Protein AF-A0A934E1H7-F1 (afdb_monomer)

Foldseek 3Di:
DDDDDDDDDDDDDDDDDDDPDDDDDDDDPDPCPPDDDQWDWDADPVRKIFIAGPVRDGQWIFDQDPVRWTKIFGADPVRATQWIFTRDPAWTWIFGADPVNQTAWIFTHHRNKTKIFGADPVRDTQWMWIQDPVGTDTWGADPVGDTPDDDPVPPVVRPVPPPDDD

pLDDT: mean 75.01, std 24.81, range [30.17, 98.56]

Mean predicted aligned error: 14.5 Å

Radius of gyration: 28.15 Å; Cα contacts (8 Å, |Δi|>4): 259; chains: 1; bounding box: 100×52×59 Å

Secondary structure (DSSP, 8-state):
----------------PPP---S--------STTS---EEEEE-TTS-EEEEETTS-EEEEEEE-TTS-EEEEEE-TTS-EEEEEEE-SSS-EEEEE-TTS-EEEEEEEETTEEEEEEE-TTS-EEEEEEEETTEEEEEEB-TT--BSSS-GGGTTTTSGGGS---

Nearest PDB structures (foldseek):
  3ec5-assembly1_A  TM=7.146E-01  e=3.938E-04  Borreliella burgdorferi
  6kk9-assembly2_B  TM=7.457E-01  e=1.881E-03  Borreliella burgdorferi
  2fkg-assembly1_A  TM=6.756E-01  e=2.854E-03  Borreliella burgdorferi
  7q97-assembly1_B  TM=3.048E-01  e=5.285E-02  Pseudomonas protegens Pf-5

Solvent-accessible surface area (backbone atoms only — not comparable to full-atom values): 10300 Å² total; per-residue (Å²): 133,89,78,91,79,84,89,78,90,85,89,84,89,79,89,79,83,77,79,93,67,84,93,77,90,82,74,83,82,74,75,73,87,83,56,90,64,68,60,47,82,45,74,46,100,84,68,33,35,35,34,31,33,68,87,74,41,64,40,25,38,42,40,70,43,99,87,70,24,45,33,40,38,33,31,44,98,88,59,47,53,35,36,40,38,37,53,40,96,52,53,26,33,41,38,33,30,45,99,84,54,46,58,36,35,40,40,34,32,52,83,78,26,45,37,38,38,34,33,44,98,85,63,44,72,34,35,37,42,34,42,51,98,91,43,78,45,75,45,44,29,53,97,89,62,56,53,83,53,82,82,56,89,88,55,65,74,78,70,67,66,81,69,82,82,130

Sequence (166 aa):
MKNELLASKRRIAGRSVWPLVSSFACWPKVPSLLGSWRARLARSKRGRFVLVSDTQREAGTWDVGPKGEAVLSLRDNSGKIRLMAVGDAKDPGVSVNDSQGKMRANLGLHEDAPFAALYDEGTQTRALLAVGKTGPLLSLSDAQKQAANGDCRGIGRAIHHLRHRR

Structure (mmCIF, N/CA/C/O backbone):
data_AF-A0A934E1H7-F1
#
_entry.id   AF-A0A934E1H7-F1
#
loop_
_atom_site.group_PDB
_atom_site.id
_atom_site.type_symbol
_atom_site.label_atom_id
_atom_site.label_alt_id
_atom_site.label_comp_id
_atom_site.label_asym_id
_atom_site.label_entity_id
_atom_site.label_seq_id
_atom_site.pdbx_PDB_ins_code
_atom_site.Cartn_x
_atom_site.Cartn_y
_atom_site.Cartn_z
_atom_site.occupancy
_atom_site.B_iso_or_equiv
_atom_site.auth_seq_id
_atom_site.auth_comp_id
_atom_site.auth_asym_id
_atom_site.auth_atom_id
_atom_site.pdbx_PDB_model_num
ATOM 1 N N . MET A 1 1 ? -76.656 31.636 38.004 1.00 35.81 1 MET A N 1
ATOM 2 C CA . MET A 1 1 ? -76.290 30.221 37.784 1.00 35.81 1 MET A CA 1
ATOM 3 C C . MET A 1 1 ? -74.979 30.191 37.013 1.00 35.81 1 MET A C 1
ATOM 5 O O . MET A 1 1 ? -74.991 30.722 35.918 1.00 35.81 1 MET A O 1
ATOM 9 N N . LYS A 1 2 ? -73.918 29.662 37.657 1.00 34.34 2 LYS A N 1
ATOM 10 C CA . LYS A 1 2 ? -72.714 28.939 37.158 1.00 34.34 2 LYS A CA 1
ATOM 11 C C . LYS A 1 2 ? -72.086 29.405 35.827 1.00 34.34 2 LYS A C 1
ATOM 13 O O . LYS A 1 2 ? -72.799 29.513 34.847 1.00 34.34 2 LYS A O 1
ATOM 18 N N . ASN A 1 3 ? -70.781 29.558 35.616 1.00 34.88 3 ASN A N 1
ATOM 19 C CA . ASN A 1 3 ? -69.512 29.303 36.317 1.00 34.88 3 ASN A CA 1
ATOM 20 C C . ASN A 1 3 ? -68.443 29.957 35.386 1.00 34.88 3 ASN A C 1
ATOM 22 O O . ASN A 1 3 ? -68.655 29.971 34.176 1.00 34.88 3 ASN A O 1
ATOM 26 N N . GLU A 1 4 ? -67.466 30.726 35.886 1.00 35.00 4 GLU A N 1
ATOM 27 C CA . GLU A 1 4 ? -66.052 30.309 36.073 1.00 35.00 4 GLU A CA 1
ATOM 28 C C . GLU A 1 4 ? -65.325 29.865 34.776 1.00 35.00 4 GLU A C 1
ATOM 30 O O . GLU A 1 4 ? -65.890 29.127 33.985 1.00 35.00 4 GLU A O 1
ATOM 35 N N . LEU A 1 5 ? -64.075 30.201 34.432 1.00 36.88 5 LEU A N 1
ATOM 36 C CA . LEU A 1 5 ? -62.876 30.754 35.086 1.00 36.88 5 LEU A CA 1
ATOM 37 C C . LEU A 1 5 ? -62.010 31.335 33.929 1.00 36.88 5 LEU A C 1
ATOM 39 O O . LEU A 1 5 ? -61.850 30.687 32.900 1.00 36.88 5 LEU A O 1
ATOM 43 N N . LEU A 1 6 ? -61.641 32.622 33.961 1.00 36.34 6 LEU A N 1
ATOM 44 C CA . LEU A 1 6 ? -60.294 33.150 34.282 1.00 36.34 6 LEU A CA 1
ATOM 45 C C . LEU A 1 6 ? -59.180 32.737 33.286 1.00 36.34 6 LEU A C 1
ATOM 47 O O . LEU A 1 6 ? -58.809 31.578 33.198 1.00 36.34 6 LEU A O 1
ATOM 51 N N . ALA A 1 7 ? -58.706 33.667 32.441 1.00 33.78 7 ALA A N 1
ATOM 52 C CA . ALA A 1 7 ? -57.586 34.605 32.699 1.00 33.78 7 ALA A CA 1
ATOM 53 C C . ALA A 1 7 ? -56.223 33.979 32.316 1.00 33.78 7 ALA A C 1
ATOM 55 O O . ALA A 1 7 ? -56.055 32.777 32.373 1.00 33.78 7 ALA A O 1
ATOM 56 N N . SER A 1 8 ? -55.152 34.670 31.941 1.00 33.81 8 SER A N 1
ATOM 57 C CA . SER A 1 8 ? -54.826 36.069 31.684 1.00 33.81 8 SER A CA 1
ATOM 58 C C . SER A 1 8 ? -53.381 36.064 31.158 1.00 33.81 8 SER A C 1
ATOM 60 O O . SER A 1 8 ? -52.568 35.237 31.557 1.00 33.81 8 SER A O 1
ATOM 62 N N . LYS A 1 9 ? -53.065 37.049 30.313 1.00 41.41 9 LYS A N 1
ATOM 63 C CA . LYS A 1 9 ? -51.741 37.628 30.008 1.00 41.41 9 LYS A CA 1
ATOM 64 C C . LYS A 1 9 ? -50.621 37.321 31.038 1.00 41.41 9 LYS A C 1
ATOM 66 O O . LYS A 1 9 ? -50.827 37.576 32.221 1.00 41.41 9 LYS A O 1
ATOM 71 N N . ARG A 1 10 ? -49.379 37.078 30.579 1.00 35.53 10 ARG A N 1
ATOM 72 C CA . ARG A 1 10 ? -48.263 38.068 30.562 1.00 35.53 10 ARG A CA 1
ATOM 73 C C . ARG A 1 10 ? -46.894 37.463 30.169 1.00 35.53 10 ARG A C 1
ATOM 75 O O . ARG A 1 10 ? -46.597 36.299 30.372 1.00 35.53 10 ARG A O 1
ATOM 82 N N . ARG A 1 11 ? -46.106 38.375 29.595 1.00 44.12 11 ARG A N 1
ATOM 83 C CA . ARG A 1 11 ? -44.732 38.406 29.056 1.00 44.12 11 ARG A CA 1
ATOM 84 C C . ARG A 1 11 ? -43.635 37.904 30.021 1.00 44.12 11 ARG A C 1
ATOM 86 O O . ARG A 1 11 ? -43.669 38.300 31.179 1.00 44.12 11 ARG A O 1
ATOM 93 N N . ILE A 1 12 ? -42.596 37.213 29.520 1.00 36.69 12 ILE A N 1
ATOM 94 C CA . ILE A 1 12 ? -41.259 37.137 30.158 1.00 36.69 12 ILE A CA 1
ATOM 95 C C . ILE A 1 12 ? -40.152 37.221 29.089 1.00 36.69 12 ILE A C 1
ATOM 97 O O . ILE A 1 12 ? -40.212 36.563 28.055 1.00 36.69 12 ILE A O 1
ATOM 101 N N . ALA A 1 13 ? -39.161 38.074 29.360 1.00 38.03 13 ALA A N 1
ATOM 102 C CA . ALA A 1 13 ? -37.905 38.233 28.637 1.00 38.03 13 ALA A CA 1
ATOM 103 C C . ALA A 1 13 ? -36.848 37.224 29.126 1.00 38.03 13 ALA A C 1
ATOM 105 O O . ALA A 1 13 ? -36.815 36.904 30.310 1.00 38.03 13 ALA A O 1
ATOM 106 N N . GLY A 1 14 ? -35.928 36.797 28.257 1.00 31.70 14 GLY A N 1
ATOM 107 C CA . GLY A 1 14 ? -34.765 36.009 28.676 1.00 31.70 14 GLY A CA 1
ATOM 108 C C . GLY A 1 14 ? -33.776 35.747 27.543 1.00 31.70 14 GLY A C 1
ATOM 109 O O . GLY A 1 14 ? -34.062 34.986 26.626 1.00 31.70 14 GLY A O 1
ATOM 110 N N . ARG A 1 15 ? -32.599 36.381 27.621 1.00 38.03 15 ARG A N 1
ATOM 111 C CA . ARG A 1 15 ? -31.392 36.034 26.856 1.00 38.03 15 ARG A CA 1
ATOM 112 C C . ARG A 1 15 ? -31.028 34.567 27.116 1.00 38.03 15 ARG A C 1
ATOM 114 O O . ARG A 1 15 ? -30.771 34.218 28.263 1.00 38.03 15 ARG A O 1
ATOM 121 N N . SER A 1 16 ? -30.899 33.749 26.073 1.00 35.25 16 SER A N 1
ATOM 122 C CA . SER A 1 16 ? -30.204 32.460 26.162 1.00 35.25 16 SER A CA 1
ATOM 123 C C . SER A 1 16 ? -28.774 32.610 25.645 1.00 35.25 16 SER A C 1
ATOM 125 O O . SER A 1 16 ? -28.532 32.775 24.448 1.00 35.25 16 SER A O 1
ATOM 127 N N . VAL A 1 17 ? -27.833 32.574 26.582 1.00 34.28 17 VAL A N 1
ATOM 128 C CA . VAL A 1 17 ? -26.404 32.371 26.343 1.00 34.28 17 VAL A CA 1
ATOM 129 C C . VAL A 1 17 ? -26.232 30.956 25.780 1.00 34.28 17 VAL A C 1
ATOM 131 O O . VAL A 1 17 ? -26.576 29.985 26.448 1.00 34.28 17 VAL A O 1
ATOM 134 N N . TRP A 1 18 ? -25.740 30.829 24.548 1.00 30.53 18 TRP A N 1
ATOM 135 C CA . TRP A 1 18 ? -25.325 29.540 23.992 1.00 30.53 18 TRP A CA 1
ATOM 136 C C . TRP A 1 18 ? -23.953 29.184 24.571 1.00 30.53 18 TRP A C 1
ATOM 138 O O . TRP A 1 18 ? -23.029 29.987 24.415 1.00 30.53 18 TRP A O 1
ATOM 148 N N . PRO A 1 19 ? -23.759 28.021 25.217 1.00 36.16 19 PRO A N 1
ATOM 149 C CA . PRO A 1 19 ? -22.414 27.586 25.523 1.00 36.16 19 PRO A CA 1
ATOM 150 C C . PRO A 1 19 ? -21.748 27.123 24.223 1.00 36.16 19 PRO A C 1
ATOM 152 O O . PRO A 1 19 ? -22.278 26.299 23.476 1.00 36.16 19 PRO A O 1
ATOM 155 N N . LEU A 1 20 ? -20.565 27.673 23.963 1.00 43.06 20 LEU A N 1
ATOM 156 C CA . LEU A 1 20 ? -19.580 27.108 23.051 1.00 43.06 20 LEU A CA 1
ATOM 157 C C . LEU A 1 20 ? -19.200 25.721 23.580 1.00 43.06 20 LEU A C 1
ATOM 159 O O . LEU A 1 20 ? -18.416 25.608 24.518 1.00 43.06 20 LEU A O 1
ATOM 163 N N . VAL A 1 21 ? -19.758 24.665 22.989 1.00 34.44 21 VAL A N 1
ATOM 164 C CA . VAL A 1 21 ? -19.277 23.296 23.198 1.00 34.44 21 VAL A CA 1
ATOM 165 C C . VAL A 1 21 ? -18.855 22.733 21.850 1.00 34.44 21 VAL A C 1
ATOM 167 O O . VAL A 1 21 ? -19.537 22.895 20.836 1.00 34.44 21 VAL A O 1
ATOM 170 N N . SER A 1 22 ? -17.660 22.156 21.840 1.00 34.88 22 SER A N 1
ATOM 171 C CA . SER A 1 22 ? -16.915 21.763 20.656 1.00 34.88 22 SER A CA 1
ATOM 172 C C . SER A 1 22 ? -17.678 20.785 19.754 1.00 34.88 22 SER A C 1
ATOM 174 O O . SER A 1 22 ? -18.437 19.908 20.167 1.00 34.88 22 SER A O 1
ATOM 176 N N . SER A 1 23 ? -17.478 20.996 18.459 1.00 43.66 23 SER A N 1
ATOM 177 C CA . SER A 1 23 ? -18.247 20.439 17.355 1.00 43.66 23 SER A CA 1
ATOM 178 C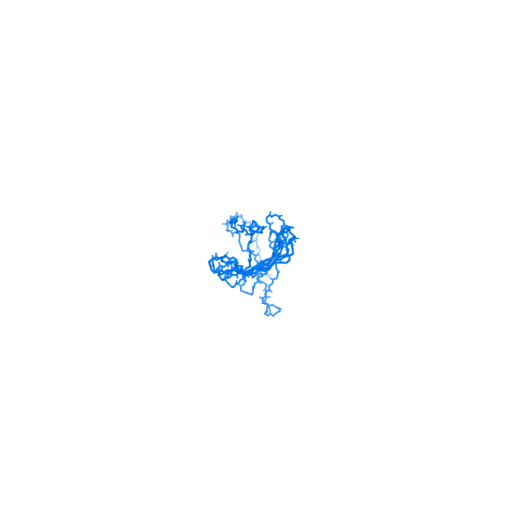 C . SER A 1 23 ? -17.868 18.982 17.069 1.00 43.66 23 SER A C 1
ATOM 180 O O . SER A 1 23 ? -16.941 18.750 16.308 1.00 43.66 23 SER A O 1
ATOM 182 N N . PHE A 1 24 ? -18.594 18.005 17.628 1.00 41.84 24 PHE A N 1
ATOM 183 C CA . PHE A 1 24 ? -18.652 16.621 17.099 1.00 41.84 24 PHE A CA 1
ATOM 184 C C . PHE A 1 24 ? -20.008 15.906 17.290 1.00 41.84 24 PHE A C 1
ATOM 186 O O . PHE A 1 24 ? -20.189 14.788 16.812 1.00 41.84 24 PHE A O 1
ATOM 193 N N . ALA A 1 25 ? -21.008 16.539 17.909 1.00 42.66 25 ALA A N 1
ATOM 194 C CA . ALA A 1 25 ? -22.282 15.897 18.229 1.00 42.66 25 ALA A CA 1
ATOM 195 C C . ALA A 1 25 ? -23.412 16.318 17.274 1.00 42.66 25 ALA A C 1
ATOM 197 O O . ALA A 1 25 ? -24.154 17.240 17.583 1.00 42.66 25 ALA A O 1
ATOM 198 N N . CYS A 1 26 ? -23.552 15.650 16.123 1.00 36.62 26 CYS A N 1
ATOM 199 C CA . CYS A 1 26 ? -24.873 15.337 15.552 1.00 36.62 26 CYS A CA 1
ATOM 200 C C . CYS A 1 26 ? -24.725 14.379 14.362 1.00 36.62 26 CYS A C 1
ATOM 202 O O . CYS A 1 26 ? -24.676 14.792 13.206 1.00 36.62 26 CYS A O 1
ATOM 204 N N . TRP A 1 27 ? -24.626 13.083 14.643 1.00 44.09 27 TRP A N 1
ATOM 205 C CA . TRP A 1 27 ? -25.055 12.077 13.678 1.00 44.09 27 TRP A CA 1
ATOM 206 C C . TRP A 1 27 ? -26.317 11.450 14.264 1.00 44.09 27 TRP A C 1
ATOM 208 O O . TRP A 1 27 ? -26.251 10.960 15.396 1.00 44.09 27 TRP A O 1
ATOM 218 N N . PRO A 1 28 ? -27.468 11.494 13.571 1.00 51.66 28 PRO A N 1
ATOM 219 C CA . PRO A 1 28 ? -28.683 10.904 14.106 1.00 51.66 28 PRO A CA 1
ATOM 220 C C . PRO A 1 28 ? -28.435 9.410 14.334 1.00 51.66 28 PRO A C 1
ATOM 222 O O . PRO A 1 28 ? -28.001 8.695 13.426 1.00 51.66 28 PRO A O 1
ATOM 225 N N . LYS A 1 29 ? -28.685 8.943 15.562 1.00 53.25 29 LYS A N 1
ATOM 226 C CA . LYS A 1 29 ? -28.856 7.515 15.838 1.00 53.25 29 LYS A CA 1
ATOM 227 C C . LYS A 1 29 ? -30.078 7.083 15.034 1.00 53.25 29 LYS A C 1
ATOM 229 O O . LYS A 1 29 ? -31.198 7.399 15.419 1.00 53.25 29 LYS A O 1
ATOM 234 N N . VAL A 1 30 ? -29.866 6.447 13.887 1.00 55.59 30 VAL A N 1
ATOM 235 C CA . VAL A 1 30 ? -30.970 5.884 13.105 1.00 55.59 30 VAL A CA 1
ATOM 236 C C . VAL A 1 30 ? -31.503 4.691 13.907 1.00 55.59 30 VAL A C 1
ATOM 238 O O . VAL A 1 30 ? -30.708 3.798 14.219 1.00 55.59 30 VAL A O 1
ATOM 241 N N . PRO A 1 31 ? -32.789 4.670 14.303 1.00 48.97 31 PRO A N 1
ATOM 242 C CA . PRO A 1 31 ? -33.372 3.518 14.978 1.00 48.97 31 PRO A CA 1
ATOM 243 C C . PRO A 1 31 ? -33.218 2.276 14.096 1.00 48.97 31 PRO A C 1
ATOM 245 O O . PRO A 1 31 ? -33.360 2.356 12.877 1.00 48.97 31 PRO A O 1
ATOM 248 N N . SER A 1 32 ? -32.921 1.132 14.707 1.00 59.31 32 SER A N 1
ATOM 249 C CA . SER A 1 32 ? -32.591 -0.157 14.080 1.00 59.31 32 SER A CA 1
ATOM 250 C C . SER A 1 32 ? -33.758 -0.843 13.343 1.00 59.31 32 SER A C 1
ATOM 252 O O . SER A 1 32 ? -33.865 -2.066 13.349 1.00 59.31 32 SER A O 1
ATOM 254 N N . LEU A 1 33 ? -34.640 -0.084 12.694 1.00 51.94 33 LEU A N 1
ATOM 255 C CA . LEU A 1 33 ? -35.876 -0.568 12.066 1.00 51.94 33 LEU A CA 1
ATOM 256 C C . LEU A 1 33 ? -35.660 -1.398 10.778 1.00 51.94 33 LEU A C 1
ATOM 258 O O . LEU A 1 33 ? -36.635 -1.793 10.152 1.00 51.94 33 LEU A O 1
ATOM 262 N N . LEU A 1 34 ? -34.414 -1.686 10.376 1.00 52.47 34 LEU A N 1
ATOM 263 C CA . LEU A 1 34 ? -34.062 -2.370 9.115 1.00 52.47 34 LEU A CA 1
ATOM 264 C C . LEU A 1 34 ? -33.222 -3.654 9.301 1.00 52.47 34 LEU A C 1
ATOM 266 O O . LEU A 1 34 ? -32.588 -4.126 8.361 1.00 52.47 34 LEU A O 1
ATOM 270 N N . GLY A 1 35 ? -33.209 -4.241 10.501 1.00 57.22 35 GLY A N 1
ATOM 271 C CA . GLY A 1 35 ? -32.342 -5.383 10.820 1.00 57.22 35 GLY A CA 1
ATOM 272 C C . GLY A 1 35 ? -30.924 -4.959 11.230 1.00 57.22 35 GLY A C 1
ATOM 273 O O . GLY A 1 35 ? -30.595 -3.770 11.266 1.00 57.22 35 GLY A O 1
ATOM 274 N N . SER A 1 36 ? -30.080 -5.928 11.610 1.00 74.81 36 SER A N 1
ATOM 275 C CA . SER A 1 36 ? -28.708 -5.657 12.061 1.00 74.81 36 SER A CA 1
ATOM 276 C C . SER A 1 36 ? -27.844 -5.181 10.889 1.00 74.81 36 SER A C 1
ATOM 278 O O . SER A 1 36 ? -27.315 -5.982 10.114 1.00 74.81 36 SER A O 1
ATOM 280 N N . TRP A 1 37 ? -27.700 -3.870 10.734 1.00 73.94 37 TRP A N 1
ATOM 281 C CA . TRP A 1 37 ? -26.746 -3.298 9.792 1.00 73.94 37 TRP A CA 1
ATOM 282 C C . TRP A 1 37 ? -25.316 -3.568 10.290 1.00 73.94 37 TRP A C 1
ATOM 284 O O . TRP A 1 37 ? -25.039 -3.444 11.478 1.00 73.94 37 TRP A O 1
ATOM 294 N N . ARG A 1 38 ? -24.404 -3.952 9.387 1.00 79.12 38 ARG A N 1
ATOM 295 C CA . ARG A 1 38 ? -22.986 -4.221 9.722 1.00 79.12 38 ARG A CA 1
ATOM 296 C C . ARG A 1 38 ? -22.064 -3.039 9.416 1.00 79.12 38 ARG A C 1
ATOM 298 O O . ARG A 1 38 ? -21.024 -2.872 10.048 1.00 79.12 38 ARG A O 1
ATOM 305 N N . ALA A 1 39 ? -22.452 -2.210 8.451 1.00 87.19 39 ALA A N 1
ATOM 306 C CA . ALA A 1 39 ? -21.792 -0.955 8.127 1.00 87.19 39 ALA A CA 1
ATOM 307 C C . ALA A 1 39 ? -22.746 -0.020 7.370 1.00 87.19 39 ALA A C 1
ATOM 309 O O . ALA A 1 39 ? -23.782 -0.451 6.862 1.00 87.19 39 ALA A O 1
ATOM 310 N N . ARG A 1 40 ? -22.371 1.255 7.273 1.00 88.38 40 ARG A N 1
ATOM 311 C CA . ARG A 1 40 ? -23.053 2.275 6.469 1.00 88.38 40 ARG A CA 1
ATOM 312 C C . ARG A 1 40 ? -22.047 3.139 5.718 1.00 88.38 40 ARG A C 1
ATOM 314 O O . ARG A 1 40 ? -20.974 3.424 6.244 1.00 88.38 40 ARG A O 1
ATOM 321 N N . LEU A 1 41 ? -22.420 3.597 4.528 1.00 90.25 41 LEU A N 1
ATOM 322 C CA . LEU A 1 41 ? -21.681 4.620 3.792 1.00 90.25 41 LEU A CA 1
ATOM 323 C C . LEU A 1 41 ? -22.273 5.996 4.108 1.00 90.25 41 LEU A C 1
ATOM 325 O O . LEU A 1 41 ? -23.491 6.168 4.090 1.00 90.25 41 LEU A O 1
ATOM 329 N N . ALA A 1 42 ? -21.425 6.977 4.396 1.00 86.38 42 ALA A N 1
ATOM 330 C CA . ALA A 1 42 ? -21.858 8.336 4.698 1.00 86.38 42 ALA A CA 1
ATOM 331 C C . ALA A 1 42 ? -20.920 9.379 4.097 1.00 86.38 42 ALA A C 1
ATOM 333 O O . ALA A 1 42 ? -19.732 9.129 3.943 1.00 86.38 42 ALA A O 1
ATOM 334 N N . ARG A 1 43 ? -21.439 10.570 3.793 1.00 88.50 43 ARG A N 1
ATOM 335 C CA . ARG A 1 43 ? -20.647 11.705 3.305 1.00 88.50 43 ARG A CA 1
ATOM 336 C C . ARG A 1 43 ? -20.304 12.640 4.466 1.00 88.50 43 ARG A C 1
ATOM 338 O O . ARG A 1 43 ? -21.184 13.083 5.198 1.00 88.50 43 ARG A O 1
ATOM 345 N N . SER A 1 44 ? -19.026 12.952 4.633 1.00 81.75 44 SER A N 1
ATOM 346 C CA . SER A 1 44 ? -18.533 13.926 5.606 1.00 81.75 44 SER A CA 1
ATOM 347 C C . SER A 1 44 ? -18.818 15.363 5.154 1.00 81.75 44 SER A C 1
ATOM 349 O O . SER A 1 44 ? -19.019 15.634 3.968 1.00 81.75 44 SER A O 1
ATOM 351 N N . LYS A 1 45 ? -18.718 16.322 6.085 1.00 77.06 45 LYS A N 1
ATOM 352 C CA . LYS A 1 45 ? -18.816 17.764 5.781 1.00 77.06 45 LYS A CA 1
ATOM 353 C C . LYS A 1 45 ? -17.782 18.250 4.755 1.00 77.06 45 LYS A C 1
ATOM 355 O O . LYS A 1 45 ? -17.999 19.274 4.124 1.00 77.06 45 LYS A O 1
ATOM 360 N N . ARG A 1 46 ? -16.671 17.525 4.587 1.00 78.75 46 ARG A N 1
ATOM 361 C CA . ARG A 1 46 ? -15.601 17.838 3.626 1.00 78.75 46 ARG A CA 1
ATOM 362 C C . ARG A 1 46 ? -15.758 17.113 2.286 1.00 78.75 46 ARG A C 1
ATOM 364 O O . ARG A 1 46 ? -14.857 17.161 1.468 1.00 78.75 46 ARG A O 1
ATOM 371 N N . GLY A 1 47 ? -16.871 16.413 2.059 1.00 84.25 47 GLY A N 1
ATOM 372 C CA . GLY A 1 47 ? -17.118 15.692 0.807 1.00 84.25 47 GLY A CA 1
ATOM 373 C C . GLY A 1 47 ? -16.566 14.265 0.750 1.00 84.25 47 GLY A C 1
ATOM 374 O O . GLY A 1 47 ? -17.025 13.505 -0.092 1.00 84.25 47 GLY A O 1
ATOM 375 N N . ARG A 1 48 ? -15.690 13.865 1.680 1.00 90.94 48 ARG A N 1
ATOM 376 C CA . ARG A 1 48 ? -15.213 12.478 1.838 1.00 90.94 48 ARG A CA 1
ATOM 377 C C . ARG A 1 48 ? -16.358 11.508 2.113 1.00 90.94 48 ARG A C 1
ATOM 379 O O . ARG A 1 48 ? -17.181 11.807 2.979 1.00 90.94 48 ARG A O 1
ATOM 386 N N . PHE A 1 49 ? -16.359 10.331 1.496 1.00 95.00 49 PHE A N 1
ATOM 387 C CA . PHE A 1 49 ? -17.214 9.222 1.913 1.00 95.00 49 PHE A CA 1
ATOM 388 C C . PHE A 1 49 ? -16.519 8.356 2.969 1.00 95.00 49 PHE A C 1
ATOM 390 O O . PHE A 1 49 ? -15.324 8.088 2.885 1.00 95.00 49 PHE A O 1
ATOM 397 N N . VAL A 1 50 ? -17.260 7.915 3.978 1.00 94.50 50 VAL A N 1
ATOM 398 C CA . VAL A 1 50 ? -16.756 7.135 5.109 1.00 94.50 50 VAL A CA 1
ATOM 399 C C . VAL A 1 50 ? -17.624 5.898 5.277 1.00 94.50 50 VAL A C 1
ATOM 401 O O . VAL A 1 50 ? -18.850 5.999 5.355 1.00 94.50 50 VAL A O 1
ATOM 404 N N . LEU A 1 51 ? -16.979 4.738 5.337 1.00 94.56 51 LEU A N 1
ATOM 405 C CA . LEU A 1 51 ? -17.593 3.491 5.764 1.00 94.56 51 LEU A CA 1
ATOM 406 C C . LEU A 1 51 ? -17.541 3.447 7.293 1.00 94.56 51 LEU A C 1
ATOM 408 O O . LEU A 1 51 ? -16.458 3.392 7.873 1.00 94.56 51 LEU A O 1
ATOM 412 N N . VAL A 1 52 ? -18.700 3.481 7.944 1.00 91.69 52 VAL A N 1
ATOM 413 C CA . VAL A 1 52 ? -18.825 3.450 9.407 1.00 91.69 52 VAL A CA 1
ATOM 414 C C . VAL A 1 52 ? -19.404 2.104 9.831 1.00 91.69 52 VAL A C 1
ATOM 416 O O . VAL A 1 52 ? -20.453 1.711 9.324 1.00 91.69 52 VAL A O 1
ATOM 419 N N . SER A 1 53 ? -18.740 1.399 10.747 1.00 87.75 53 SER A N 1
ATOM 420 C CA . SER A 1 53 ? -19.205 0.113 11.278 1.00 87.75 53 SER A CA 1
ATOM 421 C C . SER A 1 53 ? -20.354 0.265 12.281 1.00 87.75 53 SER A C 1
ATOM 423 O O . SER A 1 53 ? -20.620 1.364 12.777 1.00 87.75 53 SER A O 1
ATOM 425 N N . ASP A 1 54 ? -21.008 -0.851 12.606 1.00 86.25 54 ASP A N 1
ATOM 426 C CA . ASP A 1 54 ? -22.013 -0.985 13.679 1.00 86.25 54 ASP A CA 1
ATOM 427 C C . ASP A 1 54 ? -21.582 -0.361 15.017 1.00 86.25 54 ASP A C 1
ATOM 429 O O . ASP A 1 54 ? -22.344 0.366 15.657 1.00 86.25 54 ASP A O 1
ATOM 433 N N . THR A 1 55 ? -20.310 -0.522 15.373 1.00 85.75 55 THR A N 1
ATOM 434 C CA . THR A 1 55 ? -19.682 0.070 16.564 1.00 85.75 55 THR A CA 1
ATOM 435 C C . THR A 1 55 ? -19.330 1.563 16.436 1.00 85.75 55 THR A C 1
ATOM 437 O O . THR A 1 55 ? -18.565 2.074 17.247 1.00 85.75 55 THR A O 1
ATOM 440 N N . GLN A 1 56 ? -19.835 2.270 15.418 1.00 86.88 56 GLN A N 1
ATOM 441 C CA . GLN A 1 56 ? -19.536 3.687 15.134 1.00 86.88 56 GLN A CA 1
ATOM 442 C C . GLN A 1 56 ? -18.050 3.989 14.865 1.00 86.88 56 GLN A C 1
ATOM 444 O O . GLN A 1 56 ? -17.584 5.102 15.104 1.00 86.88 56 GLN A O 1
ATOM 449 N N . ARG A 1 57 ? -17.293 3.018 14.340 1.00 88.88 57 ARG A N 1
ATOM 450 C CA . ARG A 1 57 ? -15.890 3.213 13.941 1.00 88.88 57 ARG A CA 1
ATOM 451 C C . ARG A 1 57 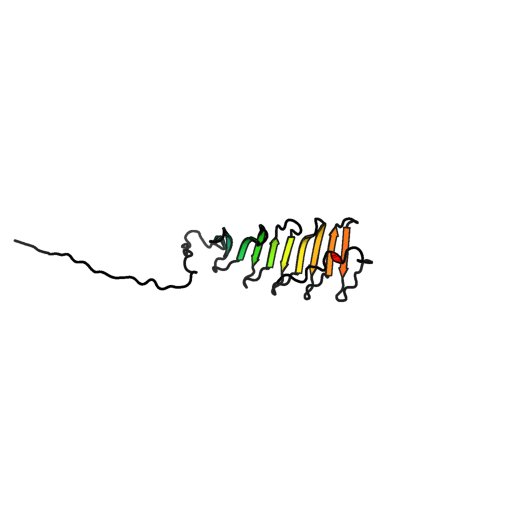? -15.782 3.444 12.443 1.00 88.88 57 ARG A C 1
ATOM 453 O O . ARG A 1 57 ? -16.507 2.826 11.670 1.00 88.88 57 ARG A O 1
ATOM 460 N N . GLU A 1 58 ? -14.853 4.292 12.022 1.00 91.19 58 GLU A N 1
ATOM 461 C CA . GLU A 1 58 ? -14.514 4.430 10.605 1.00 91.19 58 GLU A CA 1
ATOM 462 C C . GLU A 1 58 ? -13.735 3.189 10.150 1.00 91.19 58 GLU A C 1
ATOM 464 O O . GLU A 1 58 ? -12.572 3.006 10.500 1.00 91.19 58 GLU A O 1
ATOM 469 N N . ALA A 1 59 ? -14.386 2.324 9.379 1.00 94.25 59 ALA A N 1
ATOM 470 C CA . ALA A 1 59 ? -13.785 1.130 8.790 1.00 94.25 59 ALA A CA 1
ATOM 471 C C . ALA A 1 59 ? -13.084 1.433 7.456 1.00 94.25 59 ALA A C 1
ATOM 473 O O . ALA A 1 59 ? -12.248 0.658 6.998 1.00 94.25 59 ALA A O 1
ATOM 474 N N . GLY A 1 60 ? -13.392 2.568 6.828 1.00 95.94 60 GLY A N 1
ATOM 475 C CA . GLY A 1 60 ? -12.731 2.989 5.602 1.00 95.94 60 GLY A CA 1
ATOM 476 C C . GLY A 1 60 ? -13.166 4.362 5.120 1.00 95.94 60 GLY A C 1
ATOM 477 O O . GLY A 1 60 ? -14.152 4.924 5.597 1.00 95.94 60 GLY A O 1
ATOM 478 N N . THR A 1 61 ? -12.419 4.910 4.169 1.00 96.06 61 THR A N 1
ATOM 479 C CA . THR A 1 61 ? -12.682 6.227 3.584 1.00 96.06 61 THR A CA 1
ATOM 480 C C . THR A 1 61 ? -12.463 6.211 2.085 1.00 96.06 61 THR A C 1
ATOM 482 O O . THR A 1 61 ? -11.481 5.635 1.629 1.00 96.06 61 THR A O 1
ATOM 485 N N . TRP A 1 62 ? -13.298 6.933 1.348 1.00 96.44 62 TRP A N 1
ATOM 486 C CA . TRP A 1 62 ? -13.053 7.328 -0.032 1.00 96.44 62 TRP A CA 1
ATOM 487 C C . TRP A 1 62 ? -12.970 8.855 -0.096 1.00 96.44 62 TRP A C 1
ATOM 489 O O . TRP A 1 62 ? -13.907 9.550 0.305 1.00 96.44 62 TRP A O 1
ATOM 499 N N . ASP A 1 63 ? -11.813 9.369 -0.501 1.00 94.25 63 ASP A N 1
ATOM 500 C CA . ASP A 1 63 ? -11.451 10.781 -0.396 1.00 94.25 63 ASP A CA 1
ATOM 501 C C . ASP A 1 63 ? -10.648 11.280 -1.599 1.00 94.25 63 ASP A C 1
ATOM 503 O O . ASP A 1 63 ? -10.224 10.496 -2.448 1.00 94.25 63 ASP A O 1
ATOM 507 N N . VAL A 1 64 ? -10.408 12.589 -1.620 1.00 91.69 64 VAL A N 1
ATOM 508 C CA . VAL A 1 64 ? -9.439 13.244 -2.496 1.00 91.69 64 VAL A CA 1
ATOM 509 C C . VAL A 1 64 ? -8.240 13.689 -1.656 1.00 91.69 64 VAL A C 1
ATOM 511 O O . VAL A 1 64 ? -8.391 14.415 -0.672 1.00 91.69 64 VAL A O 1
ATOM 514 N N . GLY A 1 65 ? -7.052 13.215 -2.020 1.00 88.31 65 GLY A N 1
ATOM 51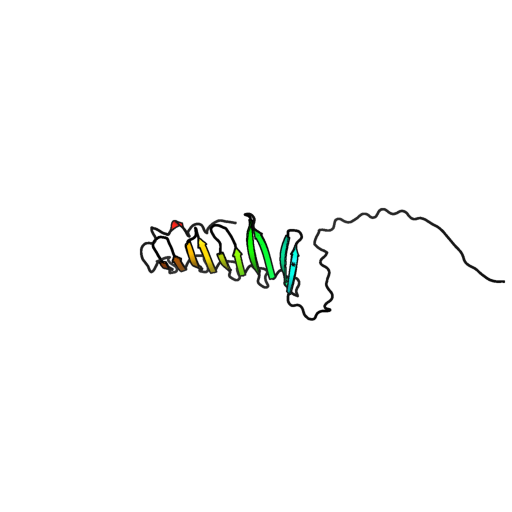5 C CA . GLY A 1 65 ? -5.787 13.566 -1.391 1.00 88.31 65 GLY A CA 1
ATOM 516 C C . GLY A 1 65 ? -5.340 15.000 -1.705 1.00 88.31 65 GLY A C 1
ATOM 517 O O . GLY A 1 65 ? -5.952 15.700 -2.516 1.00 88.31 65 GLY A O 1
ATOM 518 N N . PRO A 1 66 ? -4.274 15.483 -1.047 1.00 86.06 66 PRO A N 1
ATOM 519 C CA . PRO A 1 66 ? -3.833 16.875 -1.145 1.00 86.06 66 PRO A CA 1
ATOM 520 C C . PRO A 1 66 ? -3.361 17.303 -2.543 1.00 86.06 66 PRO A C 1
ATOM 522 O O . PRO A 1 66 ? -3.291 18.503 -2.798 1.00 86.06 66 PRO A O 1
ATOM 525 N N . LYS A 1 67 ? -3.031 16.369 -3.442 1.00 87.44 67 LYS A N 1
ATOM 526 C CA . LYS A 1 67 ? -2.666 16.659 -4.837 1.00 87.44 67 LYS A CA 1
ATOM 527 C C . LYS A 1 67 ? -3.818 16.393 -5.814 1.00 87.44 67 LYS A C 1
ATOM 529 O O . LYS A 1 67 ? -3.603 16.443 -7.022 1.00 87.44 67 LYS A O 1
ATOM 534 N N . GLY A 1 68 ? -5.027 16.127 -5.317 1.00 89.88 68 GLY A N 1
ATOM 535 C CA . GLY A 1 68 ? -6.190 15.799 -6.142 1.00 89.88 68 GLY A CA 1
ATOM 536 C C . GLY A 1 68 ? -6.337 14.310 -6.465 1.00 89.88 68 GLY A C 1
ATOM 537 O O . GLY A 1 68 ? -7.230 13.940 -7.221 1.00 89.88 68 GLY A O 1
ATOM 538 N N . GLU A 1 69 ? -5.491 13.449 -5.902 1.00 93.25 69 GLU A N 1
ATOM 539 C CA . GLU A 1 69 ? -5.519 12.008 -6.129 1.00 93.25 69 GLU A CA 1
ATOM 540 C C . GLU A 1 69 ? -6.724 11.348 -5.447 1.00 93.25 69 GLU A C 1
ATOM 542 O O . GLU A 1 69 ? -7.060 11.660 -4.305 1.00 93.25 69 GLU A O 1
ATOM 547 N N . ALA A 1 70 ? -7.384 10.404 -6.120 1.00 94.81 70 ALA A N 1
ATOM 548 C CA . ALA A 1 70 ? -8.421 9.602 -5.475 1.00 94.81 70 ALA A CA 1
ATOM 549 C C . ALA A 1 70 ? -7.774 8.643 -4.466 1.00 94.81 70 ALA A C 1
ATOM 551 O O . ALA A 1 70 ? -6.839 7.921 -4.810 1.00 94.81 70 ALA A O 1
ATOM 552 N N . VAL A 1 71 ? -8.279 8.605 -3.232 1.00 96.25 71 VAL A N 1
ATOM 553 C CA . VAL A 1 71 ? -7.752 7.752 -2.160 1.00 96.25 71 VAL A CA 1
ATOM 554 C C . VAL A 1 71 ? -8.861 6.882 -1.586 1.00 96.25 71 VAL A C 1
ATOM 556 O O . VAL A 1 71 ? -9.873 7.388 -1.103 1.00 96.25 71 VAL A O 1
ATOM 559 N N . LEU A 1 72 ? -8.645 5.570 -1.569 1.00 97.44 72 LEU A N 1
ATOM 560 C CA . LEU A 1 72 ? -9.448 4.611 -0.813 1.00 97.44 72 LEU A CA 1
ATOM 561 C C . LEU A 1 72 ? -8.594 4.047 0.323 1.00 97.44 72 LEU A C 1
ATOM 563 O O . LEU A 1 72 ? -7.493 3.565 0.083 1.00 97.44 72 LEU A O 1
ATOM 567 N N . SER A 1 73 ? -9.095 4.070 1.557 1.00 97.31 73 SER A N 1
ATOM 568 C CA . SER A 1 73 ? -8.431 3.428 2.697 1.00 97.31 73 SER A CA 1
ATOM 569 C C . SER A 1 73 ? -9.378 2.485 3.426 1.00 97.31 73 SER A C 1
ATOM 571 O O . SER A 1 73 ? -10.550 2.810 3.612 1.00 97.31 73 SER A O 1
ATOM 573 N N . LEU A 1 74 ? -8.865 1.334 3.858 1.00 97.38 74 LEU A N 1
ATOM 574 C CA . LEU A 1 74 ? -9.549 0.391 4.742 1.00 97.38 74 LEU A CA 1
ATOM 575 C C . LEU A 1 74 ? -8.752 0.249 6.034 1.00 97.38 74 LEU A C 1
ATOM 577 O O . LEU A 1 74 ? -7.522 0.147 6.012 1.00 97.38 74 LEU A O 1
ATOM 581 N N . ARG A 1 75 ? -9.455 0.247 7.164 1.00 96.44 75 ARG A N 1
ATOM 582 C CA . ARG A 1 75 ? -8.883 0.271 8.511 1.00 96.44 75 ARG A CA 1
ATOM 583 C C . ARG A 1 75 ? -9.224 -1.008 9.263 1.00 96.44 75 ARG A C 1
ATOM 585 O O 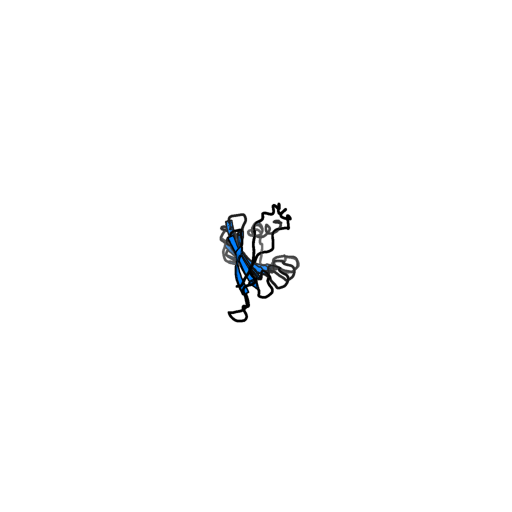. ARG A 1 75 ? -10.297 -1.574 9.077 1.00 96.44 75 ARG A O 1
ATOM 592 N N . ASP A 1 76 ? -8.316 -1.450 10.126 1.00 94.56 76 ASP A N 1
ATOM 593 C CA . ASP A 1 76 ? -8.613 -2.510 11.087 1.00 94.56 76 ASP A CA 1
ATOM 594 C C . ASP A 1 76 ? -9.375 -1.983 12.313 1.00 94.56 76 ASP A C 1
ATOM 596 O O . ASP A 1 76 ? -9.658 -0.792 12.458 1.00 94.56 76 ASP A O 1
ATOM 600 N N . ASN A 1 77 ? -9.677 -2.894 13.238 1.00 91.81 77 ASN A N 1
ATOM 601 C CA . ASN A 1 77 ? -10.382 -2.595 14.481 1.00 91.81 77 ASN A CA 1
ATOM 602 C C . ASN A 1 77 ? -9.659 -1.587 15.392 1.00 91.81 77 ASN A C 1
ATOM 604 O O . ASN A 1 77 ? -10.316 -0.971 16.233 1.00 91.81 77 ASN A O 1
ATOM 608 N N . SER A 1 78 ? -8.344 -1.410 15.234 1.00 91.88 78 SER A N 1
ATOM 609 C CA . SER A 1 78 ? -7.548 -0.414 15.961 1.00 91.88 78 SER A CA 1
ATOM 610 C C . SER A 1 78 ? -7.487 0.942 15.244 1.00 91.88 78 SER A C 1
ATOM 612 O O . SER A 1 78 ? -6.848 1.871 15.730 1.00 91.88 78 SER A O 1
ATOM 614 N N . GLY A 1 79 ? -8.151 1.072 14.089 1.00 92.75 79 GLY A N 1
ATOM 615 C CA . GL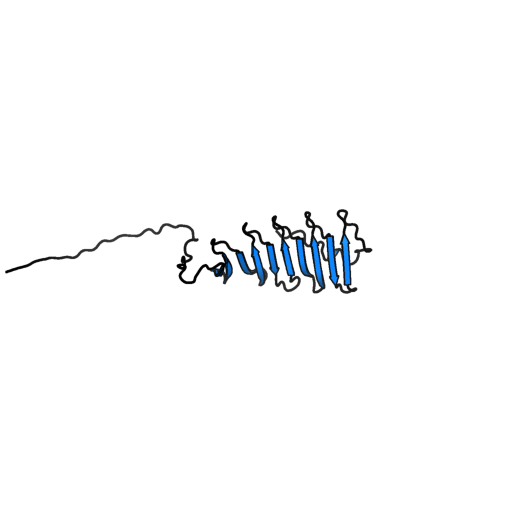Y A 1 79 ? -8.170 2.280 13.263 1.00 92.75 79 GLY A CA 1
ATOM 616 C C . GLY A 1 79 ? -6.964 2.422 12.327 1.00 92.75 79 GLY A C 1
ATOM 617 O O . GLY A 1 79 ? -6.882 3.408 11.581 1.00 92.75 79 GLY A O 1
ATOM 618 N N . LYS A 1 80 ? -6.040 1.450 12.324 1.00 96.12 80 LYS A N 1
ATOM 619 C CA . LYS A 1 80 ? -4.850 1.464 11.466 1.00 96.12 80 LYS A CA 1
ATOM 620 C C . LYS A 1 80 ? -5.219 1.088 10.039 1.00 96.12 80 LYS A C 1
ATOM 622 O O . LYS A 1 80 ? -5.942 0.122 9.813 1.00 96.12 80 LYS A O 1
ATOM 627 N N . ILE A 1 81 ? -4.703 1.840 9.070 1.00 96.81 81 ILE A N 1
ATOM 628 C CA . ILE A 1 81 ? -4.927 1.574 7.645 1.00 96.81 81 ILE A CA 1
ATOM 629 C C . ILE A 1 81 ? -4.203 0.285 7.262 1.00 96.81 81 ILE A C 1
ATOM 631 O O . ILE A 1 81 ? -2.986 0.202 7.423 1.00 96.81 81 ILE A O 1
ATOM 635 N N . ARG A 1 82 ? -4.945 -0.695 6.742 1.00 97.69 82 ARG A N 1
ATOM 636 C CA . ARG A 1 82 ? -4.433 -2.005 6.306 1.00 97.69 82 ARG A CA 1
ATOM 637 C C . ARG A 1 82 ? -4.346 -2.152 4.807 1.00 97.69 82 ARG A C 1
ATOM 639 O O . ARG A 1 82 ? -3.480 -2.880 4.336 1.00 97.69 82 ARG A O 1
ATOM 646 N N . LEU A 1 83 ? -5.211 -1.445 4.096 1.00 98.38 83 LEU A N 1
ATOM 647 C CA . LEU A 1 83 ? -5.191 -1.350 2.650 1.00 98.38 83 LEU A CA 1
ATOM 648 C C . LEU A 1 83 ? -5.379 0.110 2.269 1.00 98.38 83 LEU A C 1
ATOM 650 O O . LEU A 1 83 ? -6.249 0.788 2.822 1.00 98.38 83 LEU A O 1
ATOM 654 N N . MET A 1 84 ? -4.571 0.582 1.332 1.00 97.94 84 MET A N 1
ATOM 655 C CA . MET A 1 84 ? -4.718 1.906 0.747 1.00 97.94 84 MET A CA 1
ATOM 656 C C . MET A 1 84 ? -4.562 1.802 -0.761 1.00 97.94 84 MET A C 1
ATOM 658 O O . MET A 1 84 ? -3.592 1.219 -1.223 1.00 97.94 84 MET A O 1
ATOM 662 N N . ALA A 1 85 ? -5.496 2.372 -1.512 1.00 98.12 85 ALA A N 1
ATOM 663 C CA . ALA A 1 85 ? -5.375 2.564 -2.948 1.00 98.12 85 ALA A CA 1
ATOM 664 C C . ALA A 1 85 ? -5.301 4.061 -3.246 1.00 98.12 85 ALA A C 1
ATOM 666 O O . ALA A 1 85 ? -6.076 4.842 -2.687 1.00 98.12 85 ALA A O 1
ATOM 667 N N . VAL A 1 86 ? -4.371 4.448 -4.112 1.00 96.81 86 VAL A N 1
ATOM 668 C CA . VAL A 1 86 ? -4.133 5.834 -4.517 1.00 96.81 86 VAL A CA 1
ATOM 669 C C . VAL A 1 86 ? -4.132 5.902 -6.039 1.00 96.81 86 VAL A C 1
ATOM 671 O O . VAL A 1 86 ? -3.384 5.180 -6.691 1.00 96.81 86 VAL A O 1
ATOM 674 N N . GLY A 1 87 ? -4.972 6.767 -6.599 1.00 95.56 87 GLY A N 1
ATOM 675 C CA . GLY A 1 87 ? -5.019 7.087 -8.026 1.00 95.56 87 GLY A CA 1
ATOM 676 C C . GLY A 1 87 ? -4.162 8.306 -8.356 1.00 95.56 87 GLY A C 1
ATOM 677 O O . GLY A 1 87 ? -4.691 9.299 -8.850 1.00 95.56 87 GLY A O 1
ATOM 678 N N . ASP A 1 88 ? -2.874 8.268 -8.007 1.00 91.62 88 ASP A N 1
ATOM 679 C CA . ASP A 1 88 ? -1.906 9.283 -8.439 1.00 91.62 88 ASP A CA 1
ATOM 680 C C . ASP A 1 88 ? -1.670 9.145 -9.954 1.00 91.62 88 ASP A C 1
ATOM 682 O O . ASP A 1 88 ? -1.764 8.049 -10.499 1.00 91.62 88 ASP A O 1
ATOM 686 N N . ALA A 1 89 ? -1.410 10.250 -10.654 1.00 87.12 89 ALA A N 1
ATOM 687 C CA . ALA A 1 89 ? -1.253 10.229 -12.109 1.00 87.12 89 ALA A CA 1
ATOM 688 C C . ALA A 1 89 ? 0.061 9.577 -12.574 1.00 87.12 89 ALA A C 1
ATOM 690 O O . ALA A 1 89 ? 0.129 9.112 -13.705 1.00 87.12 89 ALA A O 1
ATOM 691 N N . LYS A 1 90 ? 1.102 9.580 -11.734 1.00 87.19 90 LYS A N 1
ATOM 692 C CA . LYS A 1 90 ? 2.430 9.032 -12.052 1.00 87.19 90 LYS A CA 1
ATOM 693 C C . LYS A 1 90 ? 2.696 7.723 -11.326 1.00 87.19 90 LYS A C 1
ATOM 695 O O . LYS A 1 90 ? 3.322 6.827 -11.886 1.00 87.19 90 LYS A O 1
ATOM 700 N N . ASP A 1 91 ? 2.217 7.636 -10.088 1.00 92.12 91 ASP A N 1
ATOM 701 C CA . ASP A 1 91 ? 2.484 6.516 -9.190 1.00 92.12 91 ASP A CA 1
ATOM 702 C C . ASP A 1 91 ? 1.184 5.920 -8.595 1.00 92.12 91 ASP A C 1
ATOM 704 O O . ASP A 1 91 ? 1.053 5.829 -7.367 1.00 92.12 91 ASP A O 1
ATOM 708 N N . PRO A 1 92 ? 0.172 5.546 -9.412 1.00 96.38 92 PRO A N 1
ATOM 709 C CA . PRO A 1 92 ? -1.015 4.880 -8.893 1.00 96.38 92 PRO A CA 1
ATOM 710 C C . PRO A 1 92 ? -0.641 3.529 -8.280 1.00 96.38 92 PRO A C 1
ATOM 712 O O . PRO A 1 92 ? 0.198 2.798 -8.811 1.00 96.38 92 PRO A O 1
ATOM 715 N N . GLY A 1 93 ? -1.293 3.152 -7.184 1.00 97.38 93 GLY A N 1
ATOM 716 C CA . GLY A 1 93 ? -0.981 1.882 -6.541 1.00 97.38 93 GLY A CA 1
ATOM 717 C C . GLY A 1 93 ? -1.888 1.493 -5.388 1.00 97.38 93 GLY A C 1
ATOM 718 O O . GLY A 1 93 ? -2.704 2.278 -4.903 1.00 97.38 93 GLY A O 1
ATOM 719 N N . VAL A 1 94 ? -1.720 0.248 -4.953 1.00 98.38 94 VAL A N 1
ATOM 720 C CA . VAL A 1 94 ? -2.386 -0.358 -3.805 1.00 98.38 94 VAL A CA 1
ATOM 721 C C . VAL A 1 94 ? -1.331 -0.901 -2.855 1.00 98.38 94 VAL A C 1
ATOM 723 O O . VAL A 1 94 ? -0.534 -1.762 -3.226 1.00 98.38 94 VAL A O 1
ATOM 726 N N . SER A 1 95 ? -1.364 -0.446 -1.607 1.00 98.19 95 SER A N 1
ATOM 727 C CA . SER A 1 95 ? -0.490 -0.929 -0.547 1.00 98.19 95 SER A CA 1
ATOM 728 C C . SER A 1 95 ? -1.244 -1.749 0.492 1.00 98.19 95 SER A C 1
ATOM 730 O O . SER A 1 95 ? -2.404 -1.484 0.820 1.00 98.19 95 SER A O 1
ATOM 732 N N . VAL A 1 96 ? -0.547 -2.751 1.028 1.00 98.56 96 VAL A N 1
ATOM 733 C CA . VAL A 1 96 ? -0.975 -3.545 2.181 1.00 98.56 96 VAL A CA 1
ATOM 734 C C . VAL A 1 96 ? -0.022 -3.266 3.331 1.00 98.56 96 VAL A C 1
ATOM 736 O O . VAL A 1 96 ? 1.195 -3.398 3.184 1.00 98.56 96 VAL A O 1
ATOM 739 N N . ASN A 1 97 ? -0.578 -2.916 4.487 1.00 98.25 97 ASN A N 1
ATOM 740 C CA . ASN A 1 97 ? 0.183 -2.568 5.683 1.00 98.25 97 ASN A CA 1
ATOM 741 C C . ASN A 1 97 ? 0.025 -3.633 6.773 1.00 98.25 97 ASN A C 1
ATOM 743 O O . ASN A 1 97 ? -0.985 -4.338 6.827 1.00 98.25 97 ASN A O 1
ATOM 747 N N . ASP A 1 98 ? 1.004 -3.733 7.670 1.00 97.38 98 ASP A N 1
ATOM 748 C CA . ASP A 1 98 ? 0.964 -4.582 8.862 1.00 97.38 98 ASP A CA 1
ATOM 749 C C . ASP A 1 98 ? 0.207 -3.943 10.045 1.00 97.38 98 ASP A C 1
ATOM 751 O O . ASP A 1 98 ? -0.352 -2.849 9.948 1.00 97.38 98 ASP A O 1
ATOM 755 N N . SER A 1 99 ? 0.178 -4.638 11.189 1.00 96.25 99 SER A N 1
ATOM 756 C CA . SER A 1 99 ? -0.465 -4.165 12.427 1.00 96.25 99 SER A CA 1
ATOM 757 C C . SER A 1 99 ? 0.227 -2.972 13.068 1.00 96.25 99 SER A C 1
ATOM 759 O O . SER A 1 99 ? -0.329 -2.363 13.978 1.00 96.25 99 SER A O 1
ATOM 761 N N . GLN A 1 100 ? 1.417 -2.603 12.604 1.00 95.00 100 GLN A N 1
ATOM 762 C CA . GLN A 1 100 ? 2.125 -1.393 12.995 1.00 95.00 100 GLN A CA 1
ATOM 763 C C . GLN A 1 100 ? 1.919 -0.253 11.989 1.00 95.00 100 GLN A C 1
ATOM 765 O O . GLN A 1 100 ? 2.394 0.852 12.231 1.00 95.00 100 GLN A O 1
ATOM 770 N N . GLY A 1 101 ?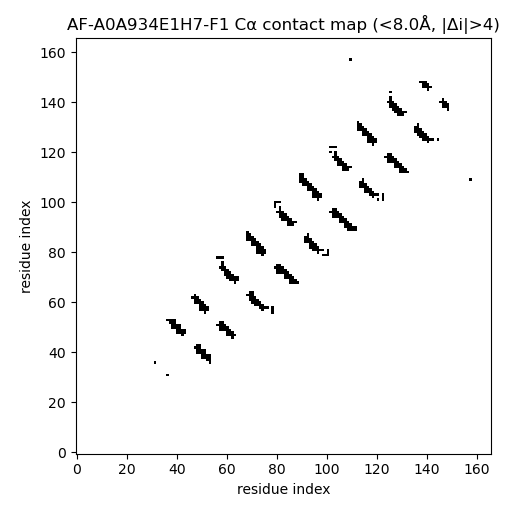 1.168 -0.484 10.906 1.00 94.38 101 GLY A N 1
ATOM 771 C CA . GLY A 1 101 ? 0.961 0.480 9.827 1.00 94.38 101 GLY A CA 1
ATOM 772 C C . GLY A 1 101 ? 2.139 0.570 8.854 1.00 94.38 101 GLY A C 1
ATOM 773 O O . GLY A 1 101 ? 2.174 1.480 8.031 1.00 94.38 101 GLY A O 1
ATOM 774 N N . LYS A 1 102 ? 3.109 -0.349 8.928 1.00 96.19 102 LYS A N 1
ATOM 775 C CA . LYS A 1 102 ? 4.227 -0.420 7.985 1.00 96.19 102 LYS A CA 1
ATOM 776 C C . LYS A 1 102 ? 3.790 -1.153 6.724 1.00 96.19 102 LYS A C 1
ATOM 778 O O . LYS A 1 102 ? 3.187 -2.219 6.807 1.00 96.19 102 LYS A O 1
ATOM 783 N N . MET A 1 103 ? 4.153 -0.621 5.564 1.00 96.56 103 MET A N 1
ATOM 784 C CA . MET A 1 103 ? 3.904 -1.271 4.279 1.00 96.56 103 MET A CA 1
ATOM 785 C C . MET A 1 103 ? 4.638 -2.620 4.189 1.00 96.56 103 MET A C 1
ATOM 787 O O . MET A 1 103 ? 5.798 -2.747 4.592 1.00 96.56 103 MET A O 1
ATOM 791 N N . ARG A 1 104 ? 3.937 -3.630 3.672 1.00 98.06 104 ARG A N 1
ATOM 792 C CA . ARG A 1 104 ? 4.421 -5.006 3.471 1.00 98.06 104 ARG A CA 1
ATOM 793 C C . ARG A 1 104 ? 4.310 -5.460 2.030 1.00 98.06 104 ARG A C 1
ATOM 795 O O . ARG A 1 104 ? 5.134 -6.253 1.591 1.00 98.06 104 ARG A O 1
ATOM 802 N N . ALA A 1 105 ? 3.351 -4.917 1.293 1.00 98.31 105 ALA A N 1
ATOM 803 C CA . ALA A 1 105 ? 3.247 -5.118 -0.139 1.00 98.31 105 ALA A CA 1
ATOM 804 C C . ALA A 1 105 ? 2.798 -3.830 -0.822 1.00 98.31 105 ALA A C 1
ATOM 806 O O . ALA A 1 105 ? 2.068 -3.033 -0.226 1.00 98.31 105 ALA A O 1
ATOM 807 N N . ASN A 1 106 ? 3.224 -3.653 -2.066 1.00 98.00 106 ASN A N 1
ATOM 808 C CA . ASN A 1 106 ? 2.726 -2.617 -2.956 1.00 98.00 106 ASN A CA 1
ATOM 809 C C . ASN A 1 106 ? 2.603 -3.179 -4.374 1.00 98.00 106 ASN A C 1
ATOM 811 O O . ASN A 1 106 ? 3.494 -3.900 -4.823 1.00 98.00 106 ASN A O 1
ATOM 815 N N . LEU A 1 107 ? 1.517 -2.843 -5.056 1.00 98.31 107 LEU A N 1
ATOM 816 C CA . LEU A 1 107 ? 1.279 -3.122 -6.468 1.00 98.31 107 LEU A CA 1
ATOM 817 C C . LEU A 1 107 ? 0.884 -1.807 -7.127 1.00 98.31 107 LEU A C 1
ATOM 819 O O . LEU A 1 107 ? -0.086 -1.184 -6.698 1.00 98.31 107 LEU A O 1
ATOM 823 N N . GLY A 1 108 ? 1.596 -1.392 -8.164 1.00 97.44 108 GLY A N 1
ATOM 824 C CA . GLY A 1 108 ? 1.308 -0.116 -8.800 1.00 97.44 108 GLY A CA 1
ATOM 825 C C . GLY A 1 108 ? 2.160 0.155 -10.021 1.00 97.44 108 GLY A C 1
ATOM 826 O O . GLY A 1 108 ? 2.816 -0.742 -10.554 1.00 97.44 108 GLY A O 1
ATOM 827 N N . LEU A 1 109 ? 2.134 1.410 -10.447 1.00 95.06 109 LEU A N 1
ATOM 828 C CA . LEU A 1 109 ? 3.065 1.944 -11.427 1.00 95.06 109 LEU A CA 1
ATOM 829 C C . LEU A 1 109 ? 4.074 2.845 -10.727 1.00 95.06 109 LEU A C 1
ATOM 831 O O . LEU A 1 109 ? 3.780 3.453 -9.696 1.00 95.06 109 LEU A O 1
ATOM 835 N N . HIS A 1 110 ? 5.255 2.931 -11.314 1.00 89.56 110 HIS A N 1
ATOM 836 C CA . HIS A 1 110 ? 6.219 3.966 -11.010 1.00 89.56 110 HIS A CA 1
ATOM 837 C C . HIS A 1 110 ? 6.769 4.516 -12.318 1.00 89.56 110 HIS A C 1
ATOM 839 O O . HIS A 1 110 ? 7.366 3.760 -13.083 1.00 89.56 110 HIS A O 1
ATOM 845 N N . GLU A 1 111 ? 6.539 5.801 -12.591 1.00 89.31 111 GLU A N 1
ATOM 846 C CA . GLU A 1 111 ? 6.857 6.404 -13.897 1.00 89.31 111 GLU A CA 1
ATOM 847 C C . GLU A 1 111 ? 6.336 5.543 -15.070 1.00 89.31 111 GLU A C 1
ATOM 849 O O . GLU A 1 111 ? 7.076 5.207 -15.995 1.00 89.31 111 GLU A O 1
ATOM 854 N N . ASP A 1 112 ? 5.070 5.119 -14.981 1.00 89.19 112 ASP A N 1
ATOM 855 C CA . ASP A 1 112 ? 4.377 4.227 -15.929 1.00 89.19 112 ASP A CA 1
ATOM 856 C C . ASP A 1 112 ? 4.894 2.775 -16.002 1.00 89.19 112 ASP A C 1
ATOM 858 O O . ASP A 1 112 ? 4.291 1.935 -16.675 1.00 89.19 112 ASP A O 1
ATOM 862 N N . ALA A 1 113 ? 5.963 2.425 -15.283 1.00 93.06 113 ALA A N 1
ATOM 863 C CA . ALA A 1 113 ? 6.463 1.056 -15.213 1.00 93.06 113 ALA A CA 1
ATOM 864 C C . ALA A 1 113 ? 5.702 0.251 -14.142 1.00 93.06 113 ALA A C 1
ATOM 866 O O . ALA A 1 113 ? 5.736 0.625 -12.964 1.00 93.06 113 ALA A O 1
ATOM 867 N N . PRO A 1 114 ? 5.032 -0.864 -14.490 1.00 96.31 114 PRO A N 1
ATOM 868 C CA . PRO A 1 114 ? 4.322 -1.672 -13.510 1.00 96.31 114 PRO A CA 1
ATOM 869 C C . PRO A 1 114 ? 5.293 -2.430 -12.609 1.00 96.31 114 PRO A C 1
ATOM 871 O O . PRO A 1 114 ? 6.303 -2.972 -13.071 1.00 96.31 114 PRO A O 1
ATOM 874 N N . PHE A 1 115 ? 4.956 -2.513 -11.323 1.00 96.75 115 PHE A N 1
ATOM 875 C CA . PHE A 1 115 ? 5.715 -3.281 -10.348 1.00 96.75 115 PHE A CA 1
ATOM 876 C C . PHE A 1 115 ? 4.842 -3.885 -9.242 1.00 96.75 115 PHE A C 1
ATOM 878 O O . PHE A 1 115 ? 3.785 -3.364 -8.890 1.00 96.75 115 PHE A O 1
ATOM 885 N N . ALA A 1 116 ? 5.348 -4.956 -8.637 1.00 97.94 116 ALA A N 1
ATOM 886 C CA . ALA A 1 116 ? 4.892 -5.520 -7.378 1.00 97.94 116 ALA A CA 1
ATOM 887 C C . ALA A 1 116 ? 6.098 -5.692 -6.448 1.00 97.94 116 ALA A C 1
ATOM 889 O O . ALA A 1 116 ? 7.095 -6.310 -6.825 1.00 97.94 116 ALA A O 1
ATOM 890 N N . ALA A 1 117 ? 6.019 -5.150 -5.236 1.00 96.94 117 ALA A N 1
ATOM 891 C CA . ALA A 1 117 ? 7.099 -5.182 -4.258 1.00 96.94 117 ALA A CA 1
ATOM 892 C C . ALA A 1 117 ? 6.624 -5.762 -2.923 1.00 96.94 117 ALA A C 1
ATOM 894 O O . ALA A 1 117 ? 5.536 -5.430 -2.451 1.00 96.94 117 ALA A O 1
ATOM 895 N N . LEU A 1 118 ? 7.466 -6.586 -2.295 1.00 97.69 118 LEU A N 1
ATOM 896 C CA . LEU A 1 118 ? 7.285 -7.094 -0.934 1.00 97.69 118 LEU A CA 1
ATOM 897 C C . LEU A 1 118 ? 8.373 -6.536 -0.019 1.00 97.69 118 LEU A C 1
ATOM 899 O O . LEU A 1 118 ? 9.553 -6.529 -0.381 1.00 97.69 118 LEU A O 1
ATOM 903 N N . TYR A 1 119 ? 7.975 -6.104 1.175 1.00 95.31 119 TYR A N 1
ATOM 904 C CA . TYR A 1 119 ? 8.843 -5.439 2.143 1.00 95.31 119 TYR A CA 1
ATOM 905 C C . TYR A 1 119 ? 8.924 -6.224 3.451 1.00 95.31 119 TYR A C 1
ATOM 907 O O . TYR A 1 119 ? 7.909 -6.688 3.972 1.00 95.31 119 TYR A O 1
ATOM 915 N N . ASP A 1 120 ? 10.124 -6.310 4.017 1.00 94.62 120 ASP A N 1
ATOM 916 C CA . ASP A 1 120 ? 10.348 -6.905 5.335 1.00 94.62 120 ASP A CA 1
ATOM 917 C C . ASP A 1 120 ? 9.998 -5.966 6.492 1.00 94.62 120 ASP A C 1
ATOM 919 O O . ASP A 1 120 ? 9.634 -4.806 6.301 1.00 94.62 120 ASP A O 1
ATOM 923 N N . GLU A 1 121 ? 10.192 -6.431 7.727 1.00 94.06 121 GLU A N 1
ATOM 924 C CA . GLU A 1 121 ? 9.901 -5.675 8.946 1.00 94.06 121 GLU A CA 1
ATOM 925 C C . GLU A 1 121 ? 10.597 -4.306 9.057 1.00 94.06 121 GLU A C 1
ATOM 927 O O . GLU A 1 121 ? 10.014 -3.351 9.600 1.00 94.06 121 GLU A O 1
ATOM 932 N N . GLY A 1 122 ? 11.805 -4.210 8.493 1.00 91.56 122 GLY A N 1
ATOM 933 C CA . GLY A 1 122 ? 12.637 -3.012 8.371 1.00 91.56 122 GLY A CA 1
ATOM 934 C C . GLY A 1 122 ? 12.343 -2.166 7.126 1.00 91.56 122 GLY A C 1
ATOM 935 O O . GLY A 1 122 ? 13.160 -1.311 6.768 1.00 91.56 122 GLY A O 1
ATOM 936 N N . THR A 1 123 ? 11.208 -2.423 6.467 1.00 91.12 123 THR A N 1
ATOM 937 C CA . THR A 1 123 ? 10.715 -1.759 5.249 1.00 91.12 123 THR A CA 1
ATOM 938 C C . THR A 1 123 ? 11.696 -1.806 4.078 1.00 91.12 123 THR A C 1
ATOM 940 O O . THR A 1 123 ? 11.695 -0.934 3.209 1.00 91.12 123 THR A O 1
ATOM 943 N N . GLN A 1 124 ? 12.556 -2.823 4.050 1.00 91.56 124 GLN A N 1
ATOM 944 C CA . GLN A 1 124 ? 13.446 -3.107 2.933 1.00 91.56 124 GLN A CA 1
ATOM 945 C C . GLN A 1 124 ? 12.736 -4.018 1.934 1.00 91.56 124 GLN A C 1
ATOM 947 O O . GLN A 1 124 ? 12.091 -4.989 2.327 1.00 91.56 124 GLN A O 1
ATOM 952 N N . THR A 1 125 ? 12.872 -3.721 0.643 1.00 93.06 125 THR A N 1
ATOM 953 C CA . THR A 1 125 ? 12.359 -4.580 -0.428 1.00 93.06 125 THR A CA 1
ATOM 954 C C . THR A 1 125 ? 13.091 -5.921 -0.407 1.00 93.06 125 THR A C 1
ATOM 956 O O . THR A 1 125 ? 14.320 -5.951 -0.451 1.00 93.06 125 THR A O 1
ATOM 959 N N . ARG A 1 126 ? 12.343 -7.025 -0.342 1.00 94.44 126 ARG A N 1
ATOM 960 C CA . ARG A 1 126 ? 12.879 -8.398 -0.405 1.00 94.44 126 ARG A CA 1
ATOM 961 C C . ARG A 1 126 ? 12.503 -9.125 -1.685 1.00 94.44 126 ARG A C 1
ATOM 963 O O . ARG A 1 126 ? 13.252 -9.990 -2.122 1.00 94.44 126 ARG A O 1
ATOM 970 N N . ALA A 1 127 ? 11.401 -8.730 -2.312 1.00 95.75 127 ALA A N 1
ATOM 971 C CA . ALA A 1 127 ? 11.046 -9.170 -3.652 1.00 95.75 127 ALA A CA 1
ATOM 972 C C . ALA A 1 127 ? 10.517 -7.989 -4.465 1.00 95.75 127 ALA A C 1
ATOM 974 O O . ALA A 1 127 ? 9.756 -7.172 -3.945 1.00 95.75 127 ALA A O 1
ATOM 975 N N . LEU A 1 128 ? 10.918 -7.919 -5.730 1.00 95.69 128 LEU A N 1
ATOM 976 C CA . LEU A 1 128 ? 10.423 -6.967 -6.714 1.00 95.69 128 LEU A CA 1
ATOM 977 C C . LEU A 1 128 ? 10.203 -7.695 -8.037 1.00 95.69 128 LEU A C 1
ATOM 979 O O . LEU A 1 128 ? 11.146 -8.248 -8.599 1.00 95.69 128 LEU A O 1
ATOM 983 N N . LEU A 1 129 ? 8.977 -7.642 -8.540 1.00 96.75 129 LEU A N 1
ATOM 984 C CA . LEU A 1 129 ? 8.633 -7.970 -9.916 1.00 96.75 129 LEU A CA 1
ATOM 985 C C . LEU A 1 129 ? 8.308 -6.658 -10.625 1.00 96.75 129 LEU A C 1
ATOM 987 O O . LEU A 1 129 ? 7.452 -5.924 -10.146 1.00 96.75 129 LEU A O 1
ATOM 991 N N . ALA A 1 130 ? 8.973 -6.344 -11.729 1.00 95.94 130 ALA A N 1
ATOM 992 C CA . ALA A 1 130 ? 8.727 -5.111 -12.472 1.00 95.94 130 ALA A CA 1
ATOM 993 C C . ALA A 1 130 ? 8.868 -5.327 -13.978 1.00 95.94 130 ALA A C 1
ATOM 995 O O . ALA A 1 130 ? 9.553 -6.251 -14.412 1.00 95.94 130 ALA A O 1
ATOM 996 N N . VAL A 1 131 ? 8.257 -4.457 -14.778 1.00 94.38 131 VAL A N 1
ATOM 997 C CA . VAL A 1 131 ? 8.513 -4.386 -16.223 1.00 94.38 131 VAL A CA 1
ATOM 998 C C . VAL A 1 131 ? 9.076 -3.011 -16.536 1.00 94.38 131 VAL A C 1
ATOM 1000 O O . VAL A 1 131 ? 8.361 -2.015 -16.510 1.00 94.38 131 VAL A O 1
ATOM 1003 N N . GLY A 1 132 ? 10.383 -2.957 -16.784 1.00 88.06 132 GLY A N 1
ATOM 1004 C CA . GLY A 1 132 ? 11.081 -1.729 -17.148 1.00 88.06 132 GLY A CA 1
ATOM 1005 C C . GLY A 1 132 ? 11.254 -1.591 -18.658 1.00 88.06 132 GLY A C 1
ATOM 1006 O O . GLY A 1 132 ? 10.943 -2.494 -19.433 1.00 88.06 132 GLY A O 1
ATOM 1007 N N . LYS A 1 133 ? 11.848 -0.472 -19.083 1.00 87.31 133 LYS A N 1
ATOM 1008 C CA . LYS A 1 133 ? 12.155 -0.192 -20.501 1.00 87.31 133 LYS A CA 1
ATOM 1009 C C . LYS A 1 133 ? 13.055 -1.247 -21.155 1.00 87.31 133 LYS A C 1
ATOM 1011 O O . LYS A 1 133 ? 13.015 -1.420 -22.365 1.00 87.31 133 LYS A O 1
ATOM 1016 N N . THR A 1 134 ? 13.873 -1.933 -20.361 1.00 88.44 134 THR A N 1
ATOM 1017 C CA . THR A 1 134 ? 14.801 -2.978 -20.815 1.00 88.44 134 THR A CA 1
ATOM 1018 C C . THR A 1 134 ? 14.204 -4.386 -20.742 1.00 88.44 134 THR A C 1
ATOM 1020 O O . THR A 1 134 ? 14.900 -5.346 -21.056 1.00 88.44 134 THR A O 1
ATOM 1023 N N . GLY A 1 135 ? 12.945 -4.523 -20.312 1.00 91.62 135 GLY A N 1
ATOM 1024 C CA . GLY A 1 135 ? 12.258 -5.802 -20.153 1.00 91.62 135 GLY A CA 1
ATOM 1025 C C . GLY A 1 135 ? 11.834 -6.115 -18.711 1.00 91.62 135 GLY A C 1
ATOM 1026 O O . GLY A 1 135 ? 11.949 -5.269 -17.815 1.00 91.62 135 GLY A O 1
ATOM 1027 N N . PRO A 1 136 ? 11.296 -7.326 -18.484 1.00 94.12 136 PRO A N 1
ATOM 1028 C CA . PRO A 1 136 ? 10.872 -7.776 -17.165 1.00 94.12 136 PRO A CA 1
ATOM 1029 C C . PRO A 1 136 ? 12.065 -8.000 -16.227 1.00 94.12 136 PRO A C 1
ATOM 1031 O O . PRO A 1 136 ? 13.130 -8.458 -16.637 1.00 94.12 136 PRO A O 1
ATOM 1034 N N . LEU A 1 137 ? 11.854 -7.713 -14.946 1.00 91.00 137 LEU A N 1
ATOM 1035 C CA . LEU A 1 137 ? 12.813 -7.870 -13.861 1.00 91.00 137 LEU A CA 1
ATOM 1036 C C . LEU A 1 137 ? 12.163 -8.639 -12.711 1.00 91.00 137 LEU A C 1
ATOM 1038 O O . LEU A 1 137 ? 11.102 -8.250 -12.223 1.00 91.00 137 LEU A O 1
ATOM 1042 N N . LEU A 1 138 ? 12.860 -9.663 -12.220 1.00 94.38 138 LEU A N 1
ATOM 1043 C CA . LEU A 1 138 ? 12.614 -10.264 -10.913 1.00 94.38 138 LEU A CA 1
ATOM 1044 C C . LEU A 1 138 ? 13.871 -10.104 -10.054 1.00 94.38 138 LEU A C 1
ATOM 1046 O O . LEU A 1 138 ? 14.929 -10.644 -10.381 1.00 94.38 138 LEU A O 1
ATOM 1050 N N . SER A 1 139 ? 13.744 -9.370 -8.951 1.00 91.44 139 SER A N 1
ATOM 1051 C CA . SER A 1 139 ? 14.796 -9.195 -7.952 1.00 91.44 139 SER A CA 1
ATOM 1052 C C . SER A 1 139 ? 14.355 -9.800 -6.625 1.00 91.44 139 SER A C 1
ATOM 1054 O O . SER A 1 139 ? 13.274 -9.493 -6.122 1.00 91.44 139 SER A O 1
ATOM 1056 N N . LEU A 1 140 ? 15.209 -10.651 -6.059 1.00 93.19 140 LEU A N 1
ATOM 1057 C CA . LEU A 1 140 ? 15.062 -11.234 -4.729 1.00 93.19 140 LEU A CA 1
ATOM 1058 C C . LEU A 1 140 ? 16.286 -10.834 -3.912 1.00 93.19 140 LEU A C 1
ATOM 1060 O O . LEU A 1 140 ? 17.409 -11.006 -4.382 1.00 93.19 140 LEU A O 1
ATOM 1064 N N . SER A 1 141 ? 16.066 -10.268 -2.729 1.00 89.75 141 SER A N 1
ATOM 1065 C CA . SER A 1 141 ? 17.127 -9.776 -1.848 1.00 89.75 141 SER A CA 1
ATOM 1066 C C . SER A 1 141 ? 17.049 -10.447 -0.485 1.00 89.75 141 SER A C 1
ATOM 1068 O O . SER A 1 141 ? 16.002 -10.410 0.166 1.00 89.75 141 SER A O 1
ATOM 1070 N N . ASP A 1 142 ? 18.169 -11.005 -0.032 1.00 87.31 142 ASP A N 1
ATOM 1071 C CA . ASP A 1 142 ? 18.325 -11.480 1.345 1.00 87.31 142 ASP A CA 1
ATOM 1072 C C . ASP A 1 142 ? 18.399 -10.309 2.336 1.00 87.31 142 ASP A C 1
ATOM 1074 O O . ASP A 1 142 ? 18.378 -9.146 1.927 1.00 87.31 142 ASP A O 1
ATOM 1078 N N . ALA A 1 143 ? 18.508 -10.591 3.640 1.00 82.62 143 ALA A N 1
ATOM 1079 C CA . ALA A 1 143 ? 18.580 -9.567 4.684 1.00 82.62 143 ALA A CA 1
ATOM 1080 C C . ALA A 1 143 ? 19.730 -8.560 4.462 1.00 82.62 143 ALA A C 1
ATOM 1082 O O . ALA A 1 143 ? 19.552 -7.362 4.713 1.00 82.62 143 ALA A O 1
ATOM 1083 N N . GLN A 1 144 ? 20.848 -9.036 3.914 1.00 77.06 144 GLN A N 1
ATOM 1084 C CA . GLN A 1 144 ? 22.085 -8.327 3.598 1.00 77.06 144 GLN A CA 1
ATOM 1085 C C . GLN A 1 144 ? 22.021 -7.533 2.280 1.00 77.06 144 GLN A C 1
ATOM 1087 O O . GLN A 1 144 ? 22.975 -6.826 1.958 1.00 77.06 144 GLN A O 1
ATOM 1092 N N . LYS A 1 145 ? 20.886 -7.574 1.565 1.00 69.88 145 LYS A N 1
ATOM 1093 C CA . LYS A 1 145 ? 20.643 -6.911 0.269 1.00 69.88 145 LYS A CA 1
ATOM 1094 C C . LYS A 1 145 ? 21.458 -7.487 -0.888 1.00 69.88 145 LYS A C 1
ATOM 1096 O O . LYS A 1 145 ? 21.663 -6.802 -1.890 1.00 69.88 145 LYS A O 1
ATOM 1101 N N . GLN A 1 146 ? 21.905 -8.731 -0.775 1.00 59.50 146 GLN A N 1
ATOM 1102 C CA . GLN A 1 146 ? 22.495 -9.428 -1.906 1.00 59.50 146 GLN A CA 1
ATOM 1103 C C . GLN A 1 146 ? 21.356 -9.838 -2.837 1.00 59.50 146 GLN A C 1
ATOM 1105 O O . GLN A 1 146 ? 20.477 -10.618 -2.467 1.00 59.50 146 GLN A O 1
ATOM 1110 N N . ALA A 1 147 ? 21.328 -9.238 -4.026 1.00 57.94 147 ALA A N 1
ATOM 1111 C CA . ALA A 1 147 ? 20.383 -9.622 -5.057 1.00 57.94 147 ALA A CA 1
ATOM 1112 C C . ALA A 1 147 ? 20.857 -10.930 -5.697 1.00 57.94 147 ALA A C 1
ATOM 1114 O O . ALA A 1 147 ? 21.993 -11.015 -6.158 1.00 57.94 147 ALA A O 1
ATOM 1115 N N . ALA A 1 148 ? 19.978 -11.928 -5.781 1.00 54.66 148 ALA A N 1
ATOM 1116 C CA . ALA A 1 148 ? 20.278 -13.186 -6.471 1.00 54.66 148 ALA A CA 1
ATOM 1117 C C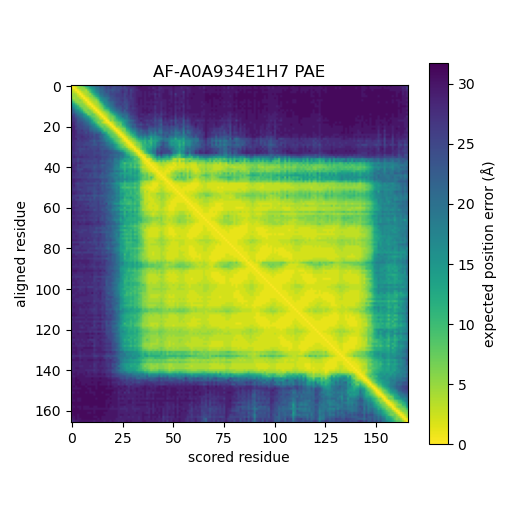 . ALA A 1 148 ? 20.338 -13.048 -8.011 1.00 54.66 148 ALA A C 1
ATOM 1119 O O . ALA A 1 148 ? 20.548 -14.039 -8.697 1.00 54.66 148 ALA A O 1
ATOM 1120 N N . ASN A 1 149 ? 20.176 -11.839 -8.563 1.00 45.56 149 ASN A N 1
ATOM 1121 C CA . ASN A 1 149 ? 20.330 -11.549 -9.987 1.00 45.56 149 ASN A CA 1
ATOM 1122 C C . ASN A 1 149 ? 21.100 -10.237 -10.189 1.00 45.56 149 ASN A C 1
ATOM 1124 O O . ASN A 1 149 ? 20.880 -9.259 -9.474 1.00 45.56 149 ASN A O 1
ATOM 1128 N N . GLY A 1 150 ? 22.032 -10.280 -11.143 1.00 39.84 150 GLY A N 1
ATOM 1129 C CA . GLY A 1 150 ? 23.148 -9.355 -11.311 1.00 39.84 150 GLY A CA 1
ATOM 1130 C C . GLY A 1 150 ? 22.812 -7.867 -11.430 1.00 39.84 150 GLY A C 1
ATOM 1131 O O . GLY A 1 150 ? 21.779 -7.459 -11.946 1.00 39.84 150 GLY A O 1
ATOM 1132 N N . ASP A 1 151 ? 23.770 -7.079 -10.947 1.00 41.16 151 ASP A N 1
ATOM 1133 C CA . ASP A 1 151 ? 24.041 -5.678 -11.265 1.00 41.16 151 ASP A CA 1
ATOM 1134 C C . ASP A 1 151 ? 22.831 -4.754 -11.527 1.00 41.16 151 ASP A C 1
ATOM 1136 O O . ASP A 1 151 ? 22.514 -4.367 -12.651 1.00 41.16 151 ASP A O 1
ATOM 1140 N N . CYS A 1 152 ? 22.204 -4.292 -10.444 1.00 46.16 152 CYS A N 1
ATOM 1141 C CA . CYS A 1 152 ? 21.151 -3.272 -10.463 1.00 46.16 152 CYS A CA 1
ATOM 1142 C C . CYS A 1 152 ? 21.650 -1.833 -10.742 1.00 46.16 152 CYS A C 1
ATOM 1144 O O . CYS A 1 152 ? 20.930 -0.875 -10.428 1.00 46.16 152 CYS A O 1
ATOM 1146 N N . ARG A 1 153 ? 22.844 -1.620 -11.325 1.00 45.12 153 ARG A N 1
ATOM 1147 C CA . ARG A 1 153 ? 23.381 -0.265 -11.587 1.00 45.12 153 ARG A CA 1
ATOM 1148 C C . ARG A 1 153 ? 22.523 0.595 -12.534 1.00 45.12 153 ARG A C 1
ATOM 1150 O O . ARG A 1 153 ? 22.703 1.808 -12.550 1.00 45.12 153 ARG A O 1
ATOM 1157 N N . GLY A 1 154 ? 21.548 0.018 -13.243 1.00 40.78 154 GLY A N 1
ATOM 1158 C CA . GLY A 1 154 ? 20.612 0.749 -14.115 1.00 40.78 154 GLY A CA 1
ATOM 1159 C C . GLY A 1 154 ? 19.229 1.075 -13.528 1.00 40.78 154 GLY A C 1
ATOM 1160 O O . GLY A 1 154 ? 18.511 1.883 -14.106 1.00 40.78 154 GLY A O 1
ATOM 1161 N N . ILE A 1 155 ? 18.834 0.476 -12.397 1.00 44.91 155 ILE A N 1
ATOM 1162 C CA . ILE A 1 155 ? 17.443 0.552 -11.885 1.00 44.91 155 ILE A CA 1
ATOM 1163 C C . ILE A 1 155 ? 17.396 0.987 -10.404 1.00 44.91 155 ILE A C 1
ATOM 1165 O O . ILE A 1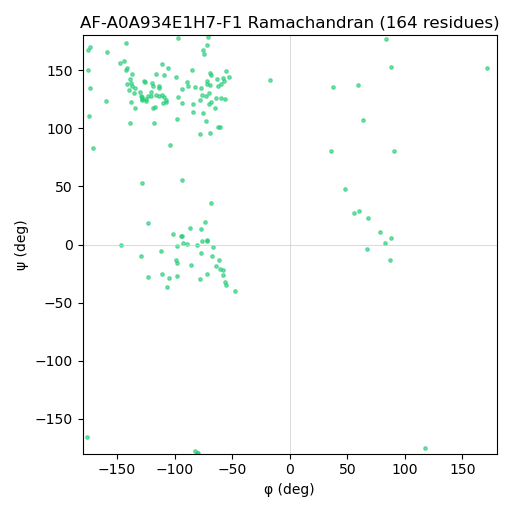 155 ? 16.351 1.360 -9.872 1.00 44.91 155 ILE A O 1
ATOM 1169 N N . GLY A 1 156 ? 18.557 1.041 -9.737 1.00 34.84 156 GLY A N 1
ATOM 1170 C CA . GLY A 1 156 ? 18.701 1.384 -8.318 1.00 34.84 156 GLY A CA 1
ATOM 1171 C C . GLY A 1 156 ? 18.357 2.826 -7.914 1.00 34.84 156 GLY A C 1
ATOM 1172 O O . GLY A 1 156 ? 18.409 3.136 -6.725 1.00 34.84 156 GLY A O 1
ATOM 1173 N N . ARG A 1 157 ? 17.982 3.712 -8.847 1.00 39.09 157 ARG A N 1
ATOM 1174 C CA . ARG A 1 157 ? 17.502 5.070 -8.516 1.00 39.09 157 ARG A CA 1
ATOM 1175 C C . ARG A 1 157 ? 15.979 5.219 -8.490 1.00 39.09 157 ARG A C 1
ATOM 1177 O O . ARG A 1 157 ? 15.504 6.158 -7.862 1.00 39.09 157 ARG A O 1
ATOM 1184 N N . ALA A 1 158 ? 15.226 4.278 -9.060 1.00 42.03 158 ALA A N 1
ATOM 1185 C CA . ALA A 1 158 ? 13.769 4.391 -9.157 1.00 42.03 158 ALA A CA 1
ATOM 1186 C C . ALA A 1 158 ? 13.038 4.056 -7.837 1.00 42.03 158 ALA A C 1
ATOM 1188 O O . ALA A 1 158 ? 12.013 4.638 -7.520 1.00 42.03 158 ALA A O 1
ATOM 1189 N N . ILE A 1 159 ? 13.584 3.180 -6.983 1.00 45.16 159 ILE A N 1
ATOM 1190 C CA . ILE A 1 159 ? 12.851 2.706 -5.782 1.00 45.16 159 ILE A CA 1
ATOM 1191 C C . ILE A 1 159 ? 13.476 3.207 -4.462 1.00 45.16 159 ILE A C 1
ATOM 1193 O O . ILE A 1 159 ? 12.899 3.074 -3.382 1.00 45.16 159 ILE A O 1
ATOM 1197 N N . HIS A 1 160 ? 14.623 3.892 -4.521 1.00 36.41 160 HIS A N 1
ATOM 1198 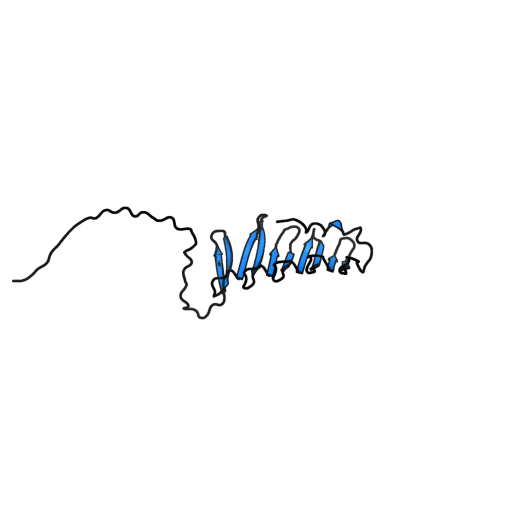C CA . HIS A 1 160 ? 15.306 4.417 -3.332 1.00 36.41 160 HIS A CA 1
ATOM 1199 C C . HIS A 1 160 ? 14.687 5.703 -2.740 1.00 36.41 160 HIS A C 1
ATOM 1201 O O . HIS A 1 160 ? 15.071 6.103 -1.639 1.00 36.41 160 HIS A O 1
ATOM 1207 N N . HIS A 1 161 ? 13.697 6.316 -3.403 1.00 34.28 161 HIS A N 1
ATOM 1208 C CA . HIS A 1 161 ? 13.036 7.551 -2.948 1.00 34.28 161 HIS A CA 1
ATOM 1209 C C . HIS A 1 161 ? 11.751 7.354 -2.120 1.00 34.28 161 HIS A C 1
ATOM 1211 O O . HIS A 1 161 ? 11.124 8.333 -1.725 1.00 34.28 161 HIS A O 1
ATOM 1217 N N . LEU A 1 162 ? 11.399 6.120 -1.735 1.00 39.66 162 LEU A N 1
ATOM 1218 C CA . LEU A 1 162 ? 10.302 5.867 -0.780 1.00 39.66 162 LEU A CA 1
ATOM 1219 C C . LEU A 1 162 ? 10.670 6.157 0.691 1.00 39.66 162 LEU A C 1
ATOM 1221 O O . LEU A 1 162 ? 9.850 5.974 1.592 1.00 39.66 162 LEU A O 1
ATOM 1225 N N . ARG A 1 163 ? 11.886 6.647 0.968 1.00 40.59 163 ARG A N 1
ATOM 1226 C CA . ARG A 1 163 ? 12.234 7.241 2.265 1.00 40.59 163 ARG A CA 1
ATOM 1227 C C . ARG A 1 163 ? 12.026 8.751 2.191 1.00 40.59 163 ARG A C 1
ATOM 1229 O O . ARG A 1 163 ? 12.678 9.421 1.404 1.00 40.59 163 ARG A O 1
ATOM 1236 N N . HIS A 1 164 ? 11.169 9.242 3.085 1.00 35.53 164 HIS A N 1
ATOM 1237 C CA . HIS A 1 164 ? 10.777 10.639 3.312 1.00 35.53 164 HIS A CA 1
ATOM 1238 C C . HIS A 1 164 ? 9.570 11.135 2.514 1.00 35.53 164 HIS A C 1
ATOM 1240 O O . HIS A 1 164 ? 9.712 11.939 1.603 1.00 35.53 164 HIS A O 1
ATOM 1246 N N . ARG A 1 165 ? 8.367 10.798 2.993 1.00 30.17 165 ARG A N 1
ATOM 1247 C CA . ARG A 1 165 ? 7.328 11.813 3.237 1.00 30.17 165 ARG A CA 1
ATOM 1248 C C . ARG A 1 165 ? 6.627 11.487 4.559 1.00 30.17 165 ARG A C 1
ATOM 1250 O O . ARG A 1 165 ? 5.915 10.492 4.651 1.00 30.17 165 ARG A O 1
ATOM 1257 N N . ARG A 1 166 ? 6.959 12.263 5.596 1.00 35.25 166 ARG A N 1
ATOM 1258 C CA . ARG A 1 166 ? 6.051 12.510 6.722 1.00 35.25 166 ARG A CA 1
ATOM 1259 C C . ARG A 1 166 ? 5.032 13.547 6.274 1.00 35.25 166 ARG A C 1
ATOM 1261 O O . ARG A 1 166 ? 5.412 14.351 5.391 1.00 35.25 166 ARG A O 1
#